Protein AF-A0A5C6M3T5-F1 (afdb_monomer_lite)

Sequence (72 aa):
MTDPLTWQFWQQWTTAPHPSDVLLSLQHSGQLALLPELAALQETPQDPHWHPEGNVWVHTLHVCNQAADISR

Radius of gyration: 13.08 Å; chains: 1; bounding box: 30×18×32 Å

pLDDT: mean 93.94, std 8.14, range [55.16, 98.56]

InterPro domains:
  IPR050124 tRNA CCA-adding enzyme [PTHR47545] (11-71)

Organism: NCBI:txid1653850

Secondary structure (DSSP, 8-state):
---HHHHHHHHHHHH-SSHHHHHHHHHHTTGGGGSHHHHGGGG-B--TTT-TT-BHHHHHHHHHHHHHHHT-

Foldseek 3Di:
DPDPVVVVLVVCLLPDLQSLVSVVVCVVVVVVVVVVVLVVQVVAFDDCVVCVVTTSNSVVSVVSNVVSVVVD

Structure (mmCIF, N/CA/C/O backbone):
data_AF-A0A5C6M3T5-F1
#
_entry.id   AF-A0A5C6M3T5-F1
#
loop_
_atom_site.group_PDB
_atom_site.id
_atom_site.type_symbol
_atom_site.label_atom_id
_atom_site.label_alt_id
_atom_site.label_comp_id
_atom_site.label_asym_id
_atom_site.label_entity_id
_atom_site.label_seq_id
_atom_site.pdbx_PDB_ins_code
_atom_site.Cartn_x
_atom_site.Cartn_y
_atom_site.Cartn_z
_atom_site.occupancy
_atom_site.B_iso_or_equiv
_atom_site.auth_seq_id
_atom_site.auth_comp_id
_atom_site.auth_asym_id
_atom_site.auth_atom_id
_atom_site.pdbx_PDB_model_num
ATOM 1 N N . MET A 1 1 ? 7.266 6.010 15.667 1.00 55.16 1 MET A N 1
ATOM 2 C CA . MET A 1 1 ? 7.532 4.832 14.816 1.00 55.16 1 MET A CA 1
ATOM 3 C C . MET A 1 1 ? 8.969 4.356 15.054 1.00 55.16 1 MET A C 1
ATOM 5 O O . MET A 1 1 ? 9.829 4.534 14.208 1.00 55.16 1 MET A O 1
ATOM 9 N N . THR A 1 2 ? 9.258 3.851 16.256 1.00 57.56 2 THR A N 1
ATOM 10 C CA . THR A 1 2 ? 10.616 3.454 16.705 1.00 57.56 2 THR A CA 1
ATOM 11 C C . THR A 1 2 ? 10.696 1.975 17.077 1.00 57.56 2 THR A C 1
ATOM 13 O O . THR A 1 2 ? 11.725 1.519 17.564 1.00 57.56 2 THR A O 1
ATOM 16 N N . ASP A 1 3 ? 9.605 1.236 16.883 1.00 79.69 3 ASP A N 1
ATOM 17 C CA . ASP A 1 3 ? 9.577 -0.200 17.104 1.00 79.69 3 ASP A CA 1
ATOM 18 C C . ASP A 1 3 ? 10.283 -0.922 15.932 1.00 79.69 3 ASP A C 1
ATOM 20 O O . ASP A 1 3 ? 9.943 -0.665 14.769 1.00 79.69 3 ASP A O 1
ATOM 24 N N . PRO A 1 4 ? 11.270 -1.798 16.202 1.00 74.12 4 PRO A N 1
ATOM 25 C CA . PRO A 1 4 ? 12.034 -2.496 15.169 1.00 74.12 4 PRO A CA 1
ATOM 26 C C . PRO A 1 4 ? 11.184 -3.337 14.211 1.00 74.12 4 PRO A C 1
ATOM 28 O O . PRO A 1 4 ? 11.525 -3.429 13.032 1.00 74.12 4 PRO A O 1
ATOM 31 N N . LEU A 1 5 ? 10.074 -3.918 14.683 1.00 78.75 5 LEU A N 1
ATOM 32 C CA . LEU A 1 5 ? 9.203 -4.752 13.848 1.00 78.75 5 LEU A CA 1
ATOM 33 C C . LEU A 1 5 ? 8.438 -3.895 12.837 1.00 78.75 5 LEU A C 1
ATOM 35 O O . LEU A 1 5 ? 8.349 -4.247 11.662 1.00 78.75 5 LEU A O 1
ATOM 39 N N . THR A 1 6 ? 7.972 -2.722 13.270 1.00 83.56 6 THR A N 1
ATOM 40 C CA . THR A 1 6 ? 7.336 -1.744 12.377 1.00 83.56 6 THR A CA 1
ATOM 41 C C . THR A 1 6 ? 8.299 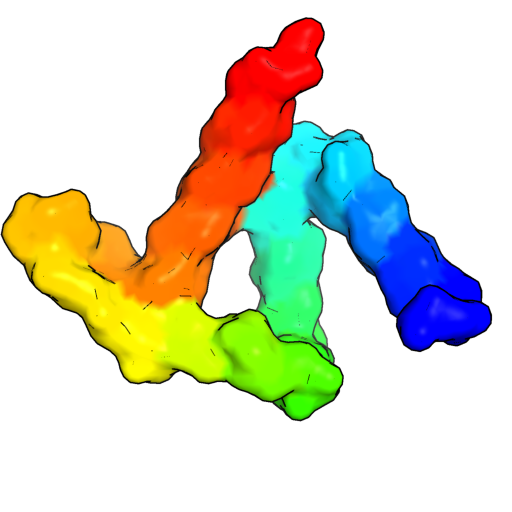-1.287 11.279 1.00 83.56 6 THR A C 1
ATOM 43 O O . THR A 1 6 ? 7.923 -1.214 10.112 1.00 83.56 6 THR A O 1
ATOM 46 N N . TRP A 1 7 ? 9.560 -0.999 11.622 1.00 88.25 7 TRP A N 1
ATOM 47 C CA . TRP A 1 7 ? 10.561 -0.601 10.627 1.00 88.25 7 TRP A CA 1
ATOM 48 C C . TRP A 1 7 ? 10.886 -1.727 9.638 1.00 88.25 7 TRP A C 1
ATOM 50 O O . TRP A 1 7 ? 10.940 -1.485 8.433 1.00 88.25 7 TRP A O 1
ATOM 60 N N . GLN A 1 8 ? 11.056 -2.960 10.126 1.00 90.88 8 GLN A N 1
ATOM 61 C CA . GLN A 1 8 ? 11.333 -4.119 9.277 1.00 90.88 8 GLN A CA 1
ATOM 62 C C . GLN A 1 8 ? 10.219 -4.356 8.249 1.00 90.88 8 GLN A C 1
ATOM 64 O O . GLN A 1 8 ? 10.523 -4.611 7.084 1.00 90.88 8 GLN A O 1
ATOM 69 N N . PHE A 1 9 ? 8.951 -4.213 8.648 1.00 90.88 9 PHE A N 1
ATOM 70 C CA . PHE A 1 9 ? 7.814 -4.304 7.729 1.00 90.88 9 PHE A CA 1
ATOM 71 C C . PHE A 1 9 ? 7.919 -3.284 6.587 1.00 90.88 9 PHE A C 1
ATOM 73 O O . PHE A 1 9 ? 7.834 -3.651 5.416 1.00 90.88 9 PHE A O 1
ATOM 80 N N . TRP A 1 10 ? 8.173 -2.010 6.901 1.00 91.81 10 TRP A N 1
ATOM 81 C CA . TRP A 1 10 ? 8.295 -0.971 5.874 1.00 91.81 10 TRP A CA 1
ATOM 82 C C . TRP A 1 10 ? 9.503 -1.184 4.960 1.00 91.81 10 TRP A C 1
ATOM 84 O O . TRP A 1 10 ? 9.426 -0.922 3.758 1.00 91.81 10 TRP A O 1
ATOM 94 N N . GLN A 1 11 ? 10.602 -1.718 5.494 1.00 94.69 11 GLN A N 1
ATOM 95 C CA . GLN A 1 11 ? 11.764 -2.079 4.690 1.00 94.69 11 GLN A CA 1
ATOM 96 C C . GLN A 1 11 ? 11.441 -3.226 3.720 1.00 94.69 11 GLN A C 1
ATOM 98 O O . GLN A 1 11 ? 11.794 -3.151 2.545 1.00 94.69 11 GLN A O 1
ATOM 103 N N . GLN A 1 12 ? 10.720 -4.253 4.181 1.00 94.19 12 GLN A N 1
ATOM 104 C CA . GLN A 1 12 ? 10.247 -5.353 3.333 1.00 94.19 12 GLN A CA 1
ATOM 105 C C . GLN A 1 12 ? 9.291 -4.854 2.248 1.00 94.19 12 GLN A C 1
ATOM 107 O O . GLN A 1 12 ? 9.450 -5.212 1.087 1.00 94.19 12 GLN A O 1
ATOM 112 N N . TRP A 1 13 ? 8.336 -3.993 2.602 1.00 95.69 13 TRP A N 1
ATOM 113 C CA . TRP A 1 13 ? 7.371 -3.441 1.653 1.00 95.69 13 TRP A CA 1
ATOM 114 C C . TRP A 1 13 ? 8.037 -2.601 0.554 1.00 95.69 13 TRP A C 1
ATOM 116 O O . TRP A 1 13 ? 7.780 -2.823 -0.625 1.00 95.69 13 TRP A O 1
ATOM 126 N N . THR A 1 14 ? 8.932 -1.679 0.923 1.00 95.38 14 THR A N 1
ATOM 127 C CA . THR A 1 14 ? 9.587 -0.755 -0.030 1.00 95.38 14 THR A CA 1
ATOM 128 C C . THR A 1 14 ? 10.625 -1.412 -0.939 1.00 95.38 14 THR A C 1
ATOM 130 O O . THR A 1 14 ? 10.985 -0.834 -1.960 1.00 95.38 14 THR A O 1
ATOM 133 N N . THR A 1 15 ? 11.113 -2.604 -0.588 1.00 95.19 15 THR A N 1
ATOM 134 C CA . THR A 1 15 ? 12.112 -3.348 -1.377 1.00 95.19 15 THR A CA 1
ATOM 135 C C . THR A 1 15 ? 11.537 -4.576 -2.087 1.00 95.19 15 THR A C 1
ATOM 137 O O . THR A 1 15 ? 12.257 -5.251 -2.824 1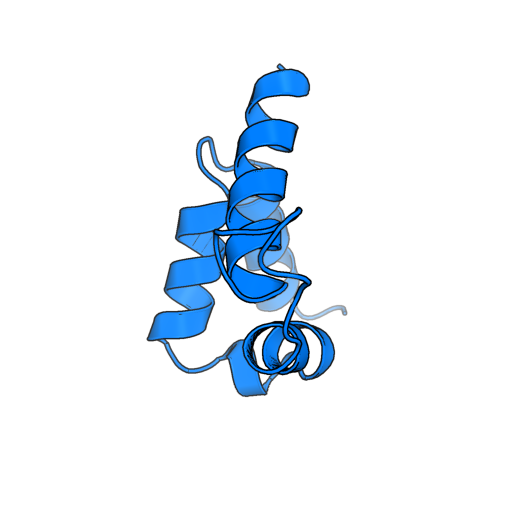.00 95.19 15 THR A O 1
ATOM 140 N N . ALA A 1 16 ? 10.249 -4.876 -1.895 1.00 96.31 16 ALA A N 1
ATOM 141 C CA . ALA A 1 16 ? 9.598 -6.011 -2.532 1.00 96.31 16 ALA A CA 1
ATOM 142 C C . ALA A 1 16 ? 9.439 -5.796 -4.052 1.00 96.31 16 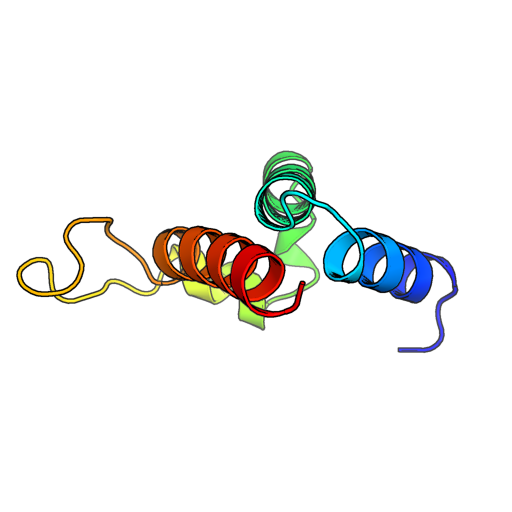ALA A C 1
ATOM 144 O O . ALA A 1 16 ? 9.079 -4.701 -4.483 1.00 96.31 16 ALA A O 1
ATOM 145 N N . PRO A 1 17 ? 9.614 -6.846 -4.880 1.00 94.56 17 PRO A N 1
ATOM 146 C CA . PRO A 1 17 ? 9.327 -6.767 -6.314 1.00 94.56 17 PRO A CA 1
ATOM 147 C C . PRO A 1 17 ? 7.831 -6.561 -6.606 1.00 94.56 17 PRO A C 1
ATOM 149 O O . PRO A 1 17 ? 7.492 -5.970 -7.628 1.00 94.56 17 PRO A O 1
ATOM 152 N N . HIS A 1 18 ? 6.959 -7.007 -5.694 1.00 97.19 18 HIS A N 1
ATOM 153 C CA . HIS A 1 18 ? 5.509 -6.812 -5.721 1.00 97.19 18 HIS A CA 1
ATOM 154 C C . HIS A 1 18 ? 5.031 -6.297 -4.349 1.00 97.19 18 HIS A C 1
ATOM 156 O O . HIS A 1 18 ? 4.588 -7.083 -3.510 1.00 97.19 18 HIS A O 1
ATOM 162 N N . PRO A 1 19 ? 5.143 -4.985 -4.060 1.00 98.00 19 PRO A N 1
ATOM 163 C CA . PRO A 1 19 ? 4.790 -4.427 -2.750 1.00 98.00 19 PRO A CA 1
ATOM 164 C C . PRO A 1 19 ? 3.340 -4.687 -2.321 1.00 98.00 19 PRO A C 1
ATOM 166 O O . PRO A 1 19 ? 3.054 -4.762 -1.125 1.00 98.00 19 PRO A O 1
ATOM 169 N N . SER A 1 20 ? 2.419 -4.852 -3.276 1.00 98.19 20 SER A N 1
ATOM 170 C CA . SER A 1 20 ? 1.029 -5.222 -2.978 1.00 98.19 20 SER A CA 1
ATOM 171 C C . SER A 1 20 ? 0.904 -6.531 -2.189 1.00 98.19 20 SER A C 1
ATOM 173 O O . SER A 1 20 ? 0.066 -6.597 -1.296 1.00 98.19 20 SER A O 1
ATOM 175 N N . ASP A 1 21 ? 1.763 -7.528 -2.421 1.00 97.94 21 ASP A N 1
ATOM 176 C CA . ASP A 1 21 ? 1.703 -8.818 -1.718 1.00 97.94 21 ASP A CA 1
ATOM 177 C C . ASP A 1 21 ? 1.967 -8.657 -0.215 1.00 97.94 21 ASP A C 1
ATOM 179 O O . ASP A 1 21 ? 1.337 -9.306 0.624 1.00 97.94 21 ASP A O 1
ATOM 183 N N . VAL A 1 22 ? 2.866 -7.737 0.147 1.00 97.00 22 VAL A N 1
ATOM 184 C CA . VAL A 1 22 ? 3.171 -7.414 1.547 1.00 97.00 22 VAL A CA 1
ATOM 185 C C . VAL A 1 22 ? 1.977 -6.716 2.212 1.00 97.00 22 VAL A C 1
ATOM 187 O O . VAL A 1 22 ? 1.622 -7.049 3.344 1.00 97.00 22 VAL A O 1
ATOM 190 N N . LEU A 1 23 ? 1.304 -5.801 1.504 1.00 97.06 23 LEU A N 1
ATOM 191 C CA . LEU A 1 23 ? 0.086 -5.139 1.996 1.00 97.06 23 LEU A CA 1
ATOM 192 C C . LEU A 1 23 ? -1.105 -6.102 2.097 1.00 97.06 23 LEU A C 1
ATOM 194 O O . LEU A 1 23 ? -1.873 -6.032 3.055 1.00 97.06 23 LEU A O 1
ATOM 198 N N . LEU A 1 24 ? -1.242 -7.039 1.159 1.00 97.75 24 LEU A N 1
ATOM 199 C CA . LEU A 1 24 ? -2.256 -8.092 1.213 1.00 97.75 24 LEU A CA 1
ATOM 200 C C . LEU A 1 24 ? -2.012 -9.045 2.387 1.00 97.75 24 LEU A C 1
ATOM 202 O O . LEU A 1 24 ? -2.961 -9.443 3.056 1.00 97.75 24 LEU A O 1
ATOM 206 N N . SER A 1 25 ? -0.756 -9.366 2.705 1.00 95.75 25 SER A N 1
ATOM 207 C CA . SER A 1 25 ? -0.417 -10.122 3.918 1.00 95.75 25 SER A CA 1
ATOM 208 C C . SER A 1 25 ? -0.854 -9.380 5.190 1.00 95.75 25 SER A C 1
ATOM 210 O O . SER A 1 25 ? -1.488 -9.964 6.077 1.00 95.75 25 SER A O 1
ATOM 212 N N . LEU A 1 26 ? -0.615 -8.064 5.250 1.00 94.12 26 LEU A N 1
ATOM 213 C CA . LEU A 1 26 ? -1.104 -7.216 6.339 1.00 94.12 26 LEU A CA 1
ATOM 214 C C . LEU A 1 26 ? -2.643 -7.245 6.431 1.00 94.12 26 LEU A C 1
ATOM 216 O O . LEU A 1 26 ? -3.183 -7.397 7.529 1.00 94.12 26 LEU A O 1
ATOM 220 N N . GLN A 1 27 ? -3.348 -7.179 5.298 1.00 96.25 27 GLN A N 1
ATOM 221 C CA . GLN A 1 27 ? -4.807 -7.305 5.250 1.00 96.25 27 GLN A CA 1
ATOM 222 C C . GLN A 1 27 ? -5.289 -8.664 5.762 1.00 96.25 27 GLN A C 1
ATOM 224 O O . GLN A 1 27 ? -6.144 -8.720 6.645 1.00 96.25 27 GLN A O 1
ATOM 229 N N . HIS A 1 28 ? -4.741 -9.760 5.239 1.00 97.50 28 HIS A N 1
ATOM 230 C CA . HIS A 1 28 ? -5.162 -11.119 5.583 1.00 97.50 28 HIS A CA 1
ATOM 231 C C . HIS A 1 28 ? -4.880 -11.478 7.045 1.00 97.50 28 HIS A C 1
ATOM 233 O O . HIS A 1 28 ? -5.612 -12.269 7.634 1.00 97.50 28 HIS A O 1
ATOM 239 N N . SER A 1 29 ? -3.853 -10.877 7.651 1.00 95.50 29 SER A N 1
ATOM 240 C CA . SER A 1 29 ? -3.562 -11.043 9.079 1.00 95.50 29 SER A CA 1
ATOM 241 C C . SER A 1 29 ? -4.509 -10.264 10.005 1.00 95.50 29 SER A C 1
ATOM 243 O O . SER A 1 29 ? -4.447 -10.438 11.221 1.00 95.50 29 SER A O 1
ATOM 245 N N . GLY A 1 30 ? -5.364 -9.388 9.461 1.00 94.69 30 GLY A N 1
ATOM 246 C CA . GLY A 1 30 ? -6.239 -8.496 10.231 1.00 94.69 30 GLY A CA 1
ATOM 247 C C . GLY A 1 30 ? -5.513 -7.315 10.887 1.00 94.69 30 GLY A C 1
ATOM 248 O O . GLY A 1 30 ? -6.140 -6.500 11.562 1.00 94.69 30 GLY A O 1
ATOM 249 N N . GLN A 1 31 ? -4.201 -7.179 10.676 1.00 92.75 31 GLN A N 1
ATOM 250 C CA . GLN A 1 31 ? -3.388 -6.128 11.292 1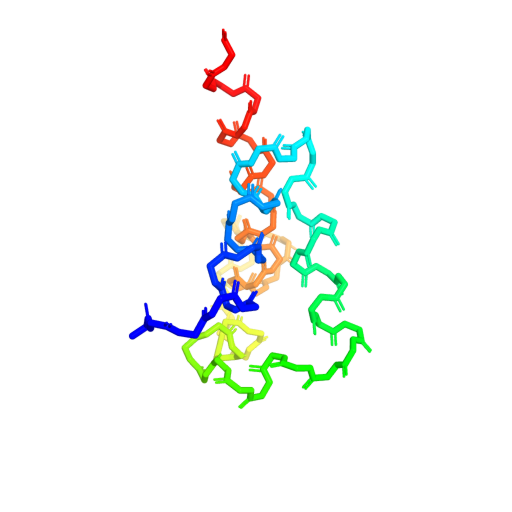.00 92.75 31 GLN A CA 1
ATOM 251 C C . GLN A 1 31 ? -3.592 -4.747 10.659 1.00 92.75 31 GLN A C 1
ATOM 253 O O . GLN A 1 31 ? -3.157 -3.755 11.239 1.00 92.75 31 GLN A O 1
ATOM 258 N N . LEU A 1 32 ? -4.313 -4.650 9.535 1.00 92.44 32 LEU A N 1
ATOM 259 C CA . LEU A 1 32 ? -4.778 -3.368 8.990 1.00 92.44 32 LEU A CA 1
ATOM 260 C C . LEU A 1 32 ? -5.510 -2.516 10.037 1.00 92.44 32 LEU A C 1
ATOM 262 O O . LEU A 1 32 ? -5.365 -1.300 10.032 1.00 92.44 32 LEU A O 1
ATOM 266 N N . ALA A 1 33 ? -6.216 -3.138 10.989 1.00 91.12 33 ALA A N 1
ATOM 267 C CA . ALA A 1 33 ? -6.892 -2.435 12.082 1.00 91.12 33 ALA A CA 1
ATOM 268 C C . ALA A 1 33 ? -5.941 -1.628 12.994 1.00 91.12 33 ALA A C 1
ATOM 270 O O . ALA A 1 33 ? -6.390 -0.733 13.707 1.00 91.12 33 ALA A O 1
ATOM 271 N N . LEU A 1 34 ? -4.636 -1.928 12.977 1.00 91.94 34 LEU A N 1
ATOM 272 C CA . LEU A 1 34 ? -3.604 -1.183 13.705 1.00 91.94 34 LEU A CA 1
ATOM 273 C C . LEU A 1 34 ? -3.133 0.075 12.953 1.00 91.94 34 LEU A C 1
ATOM 275 O O . LEU A 1 34 ? -2.448 0.909 13.541 1.00 91.94 34 LEU A O 1
ATOM 279 N N . LEU A 1 35 ? -3.484 0.207 11.669 1.00 92.81 35 LEU A N 1
ATOM 280 C CA . LEU A 1 35 ? -3.131 1.318 10.783 1.00 92.81 35 LEU A CA 1
ATOM 281 C C . LEU A 1 35 ? -4.428 1.942 10.237 1.00 92.81 35 LEU A C 1
ATOM 283 O O . LEU A 1 35 ? -4.817 1.658 9.100 1.00 92.81 35 LEU A O 1
ATOM 287 N N . PRO A 1 36 ? -5.136 2.752 11.048 1.00 94.50 36 PRO A N 1
ATOM 288 C CA . PRO A 1 36 ? -6.502 3.180 10.748 1.00 94.50 36 PRO A CA 1
ATOM 289 C C . PRO A 1 36 ? -6.620 3.953 9.430 1.00 94.50 36 PRO A C 1
ATOM 291 O O . PRO A 1 36 ? -7.623 3.819 8.732 1.00 94.50 36 PRO A O 1
ATOM 294 N N . GLU A 1 37 ? -5.591 4.704 9.041 1.00 96.12 37 GLU A N 1
ATOM 295 C CA . GLU A 1 37 ? -5.551 5.420 7.766 1.00 96.12 37 GLU A CA 1
ATOM 296 C C . GLU A 1 37 ? -5.513 4.467 6.564 1.00 96.12 37 GLU A C 1
ATOM 298 O O . GLU A 1 37 ? -6.148 4.745 5.551 1.00 96.12 37 GLU A O 1
ATOM 303 N N . LEU A 1 38 ? -4.817 3.327 6.673 1.00 95.44 38 LEU A N 1
ATOM 304 C CA . LEU A 1 38 ? -4.813 2.305 5.622 1.00 95.44 38 LEU A CA 1
ATOM 305 C C . LEU A 1 38 ? -6.113 1.501 5.607 1.00 95.44 38 LEU A C 1
ATOM 307 O O . LEU A 1 38 ? -6.637 1.215 4.533 1.00 95.44 38 LEU A O 1
ATOM 311 N N . ALA A 1 39 ? -6.660 1.169 6.779 1.00 97.00 39 ALA A N 1
ATOM 312 C CA . ALA A 1 39 ? -7.939 0.469 6.877 1.00 97.00 39 ALA A CA 1
ATOM 313 C C . ALA A 1 39 ? -9.078 1.275 6.229 1.00 97.00 39 ALA A C 1
ATOM 315 O O . ALA A 1 39 ? -9.905 0.716 5.510 1.00 97.00 39 ALA A O 1
ATOM 316 N N . ALA A 1 40 ? -9.083 2.602 6.402 1.00 98.06 40 ALA A N 1
ATOM 317 C CA . ALA A 1 40 ? -10.082 3.484 5.800 1.00 98.06 40 ALA A CA 1
ATOM 318 C C . ALA A 1 40 ? -10.110 3.425 4.259 1.00 98.06 40 ALA A C 1
ATOM 320 O O . ALA A 1 40 ? -11.153 3.682 3.653 1.00 98.06 40 ALA A O 1
ATOM 321 N N . LEU A 1 41 ? -9.005 3.044 3.605 1.00 98.31 41 LEU A N 1
ATOM 322 C CA . LEU A 1 41 ? -8.946 2.935 2.143 1.00 98.31 41 LEU A CA 1
ATOM 323 C C . LEU A 1 41 ? -9.862 1.827 1.601 1.00 98.31 41 LEU A C 1
ATOM 325 O O . LEU A 1 41 ? -10.337 1.935 0.470 1.00 98.31 41 LEU A O 1
ATOM 329 N N . GLN A 1 42 ? -10.134 0.781 2.393 1.00 97.88 42 GLN A N 1
ATOM 330 C CA . GLN A 1 42 ? -11.025 -0.321 1.999 1.00 97.88 42 GLN A CA 1
ATOM 331 C C . GLN A 1 42 ? -12.482 0.144 1.868 1.00 97.88 42 GLN A C 1
ATOM 333 O O . GLN A 1 42 ? -13.213 -0.331 1.000 1.00 97.88 42 GLN A O 1
ATOM 338 N N . GLU A 1 43 ? -12.866 1.136 2.670 1.00 97.56 43 GLU A N 1
ATOM 339 C CA . GLU A 1 43 ? -14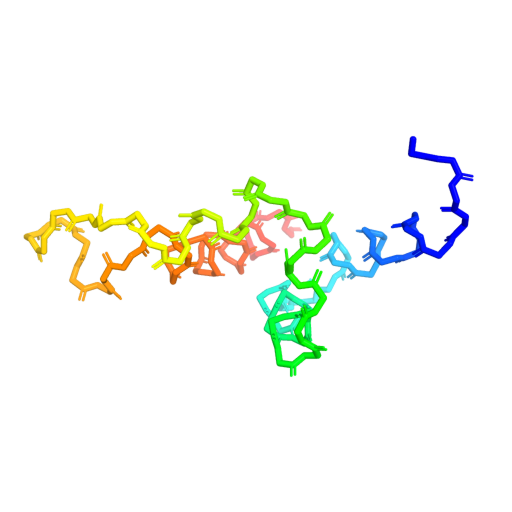.222 1.689 2.720 1.00 97.56 43 GLU A CA 1
ATOM 340 C C . GLU A 1 43 ? -14.373 2.968 1.890 1.00 97.56 43 GLU A C 1
ATOM 342 O O . GLU A 1 43 ? -15.446 3.567 1.859 1.00 97.56 43 GLU A O 1
ATOM 347 N N . THR A 1 44 ? -13.307 3.414 1.221 1.00 98.31 44 THR A N 1
ATOM 348 C CA . THR A 1 44 ? -13.333 4.634 0.411 1.00 98.31 44 THR A CA 1
ATOM 349 C C . THR A 1 44 ? -13.637 4.272 -1.047 1.00 98.31 44 THR A C 1
ATOM 351 O O . THR A 1 44 ? -12.735 3.799 -1.748 1.00 98.31 44 THR A O 1
ATOM 354 N N . PRO A 1 45 ? -14.882 4.457 -1.534 1.00 98.00 45 PRO A N 1
ATOM 355 C CA . PRO A 1 45 ? -15.228 4.155 -2.919 1.00 98.00 45 PRO A CA 1
ATOM 356 C C . PRO A 1 45 ? -14.549 5.134 -3.880 1.00 98.00 45 PRO A C 1
ATOM 358 O O . PRO A 1 45 ? -14.272 6.282 -3.523 1.00 98.00 45 PRO A O 1
ATOM 361 N N . GLN A 1 46 ? -14.341 4.701 -5.121 1.00 9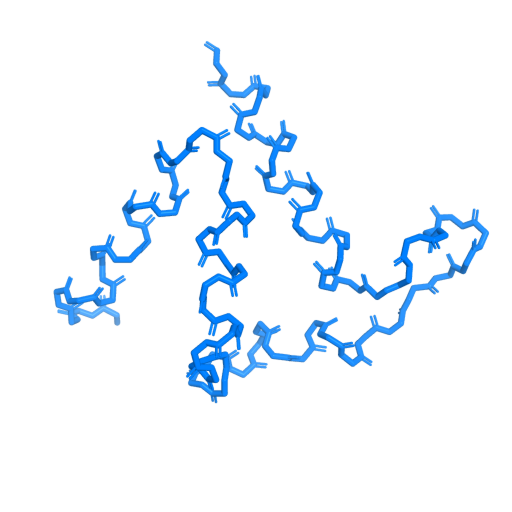8.25 46 GLN A N 1
ATOM 362 C CA . GLN A 1 46 ? -13.959 5.578 -6.223 1.00 98.25 46 GLN A CA 1
ATOM 363 C C . GLN A 1 46 ? -15.027 5.588 -7.321 1.00 98.25 46 GLN A C 1
ATOM 365 O O . GLN A 1 46 ? -15.943 4.764 -7.337 1.00 98.25 46 GLN A O 1
ATOM 370 N N . ASP A 1 47 ? -14.941 6.575 -8.214 1.00 98.00 47 ASP A N 1
ATOM 371 C CA . ASP A 1 47 ? -15.854 6.688 -9.350 1.00 98.00 47 ASP A CA 1
ATOM 372 C C . ASP A 1 47 ? -15.640 5.500 -10.308 1.00 98.00 47 ASP A C 1
ATOM 374 O O . ASP A 1 47 ? -14.542 5.365 -10.845 1.00 98.00 47 ASP A O 1
ATOM 378 N N . PRO A 1 48 ? -16.657 4.662 -10.574 1.00 97.75 48 PRO A N 1
ATOM 379 C CA . PRO A 1 48 ? -16.500 3.451 -11.378 1.00 97.75 48 PRO A CA 1
ATOM 380 C C . PRO A 1 48 ? -16.196 3.718 -12.860 1.00 97.75 48 PRO A C 1
ATOM 382 O O . PRO A 1 48 ? -15.769 2.801 -13.560 1.00 97.75 48 PRO A O 1
ATOM 385 N N . HIS A 1 49 ? -16.418 4.938 -13.367 1.00 98.19 49 HIS A N 1
ATOM 386 C CA . HIS A 1 49 ? -16.020 5.305 -14.726 1.00 98.19 49 HIS A CA 1
ATOM 387 C C . HIS A 1 49 ? -14.496 5.433 -14.851 1.00 98.19 49 HIS A C 1
ATOM 389 O O . HIS A 1 49 ? -13.925 5.002 -15.851 1.00 98.19 49 HIS A O 1
ATOM 395 N N . TRP A 1 50 ? -13.849 6.008 -13.834 1.00 97.31 50 TRP A N 1
ATOM 396 C CA . TRP A 1 50 ? -12.403 6.254 -13.813 1.00 97.31 50 TRP A CA 1
ATOM 397 C C . TRP A 1 50 ? -11.620 5.145 -13.103 1.00 97.31 50 TRP A C 1
ATOM 399 O O . TRP A 1 50 ? -10.482 4.870 -13.471 1.00 97.31 50 TRP A O 1
ATOM 409 N N . HIS A 1 51 ? -12.249 4.512 -12.115 1.00 98.00 51 HIS A N 1
ATOM 410 C CA . HIS A 1 51 ? -11.690 3.497 -11.229 1.00 98.00 51 HIS A CA 1
ATOM 411 C C . HIS A 1 51 ? -12.593 2.254 -11.197 1.00 98.00 51 HIS A C 1
ATOM 413 O O . HIS A 1 51 ? -13.241 1.967 -10.182 1.00 98.00 51 HIS A O 1
ATOM 419 N N . PRO A 1 52 ? -12.687 1.503 -12.311 1.00 97.50 52 PRO A N 1
ATOM 420 C CA . PRO A 1 52 ? -13.494 0.284 -12.371 1.00 97.50 52 PRO A CA 1
ATOM 421 C C . PRO A 1 52 ? -13.026 -0.804 -11.386 1.00 97.50 52 PRO A C 1
ATOM 423 O O . PRO A 1 52 ? -13.771 -1.740 -11.109 1.00 97.50 52 PRO A O 1
ATOM 426 N N . GLU A 1 53 ? -11.811 -0.689 -10.845 1.00 97.62 53 GLU A N 1
ATOM 427 C CA . GLU A 1 53 ? -11.235 -1.566 -9.824 1.00 97.62 53 GLU A CA 1
ATOM 428 C C . GLU A 1 53 ? -11.901 -1.461 -8.440 1.00 97.62 53 GLU A C 1
ATOM 430 O O . GLU A 1 53 ? -11.713 -2.348 -7.605 1.00 97.62 53 GLU A O 1
ATOM 435 N N . GLY A 1 54 ? -12.700 -0.418 -8.193 1.00 97.38 54 GLY A N 1
ATOM 436 C CA . GLY A 1 54 ? -13.520 -0.294 -6.990 1.00 97.38 54 GLY A CA 1
ATOM 437 C C . GLY A 1 54 ? -13.024 0.761 -6.004 1.00 97.38 54 GLY A C 1
ATOM 438 O O . GLY A 1 54 ? -13.271 1.949 -6.190 1.00 97.38 54 GLY A O 1
ATOM 439 N N . ASN A 1 55 ? -12.442 0.332 -4.884 1.00 98.31 55 ASN A N 1
ATOM 440 C CA . ASN A 1 55 ? -12.083 1.226 -3.778 1.00 98.31 55 ASN A CA 1
ATOM 441 C C . ASN A 1 55 ? -10.620 1.689 -3.841 1.00 98.31 55 ASN A C 1
ATOM 443 O O . ASN A 1 55 ? -9.780 1.126 -4.548 1.00 98.31 55 ASN A O 1
ATOM 447 N N . VAL A 1 56 ? -10.308 2.708 -3.037 1.00 98.56 56 VAL A N 1
ATOM 448 C CA . VAL A 1 56 ? -8.958 3.280 -2.955 1.00 98.56 56 VAL A CA 1
ATOM 449 C C . VAL A 1 56 ? -7.926 2.236 -2.518 1.00 98.56 56 VAL A C 1
ATOM 451 O O . VAL A 1 56 ? -6.772 2.317 -2.936 1.00 98.56 56 VAL A O 1
ATOM 454 N N . TRP A 1 57 ? -8.309 1.229 -1.726 1.00 98.44 57 TRP A N 1
ATOM 455 C CA . TRP A 1 57 ? -7.409 0.137 -1.352 1.00 98.44 57 TRP A CA 1
ATOM 456 C C . TRP A 1 57 ? -6.920 -0.658 -2.567 1.00 98.44 57 TRP A C 1
ATOM 458 O O . TRP A 1 57 ? -5.711 -0.772 -2.764 1.00 98.44 57 TRP A O 1
ATOM 468 N N . VAL A 1 58 ? -7.830 -1.145 -3.419 1.00 98.38 58 VAL A N 1
ATOM 469 C CA . VAL A 1 58 ? -7.462 -1.895 -4.634 1.00 98.38 58 VAL A CA 1
ATOM 470 C C . VAL A 1 58 ? -6.604 -1.029 -5.558 1.00 98.38 58 VAL A C 1
ATOM 472 O O . VAL A 1 58 ? -5.570 -1.486 -6.047 1.00 98.38 58 VAL A O 1
ATOM 475 N N . HIS A 1 59 ? -6.965 0.246 -5.723 1.00 98.56 59 HIS A N 1
ATOM 476 C CA . HIS A 1 59 ? -6.162 1.187 -6.502 1.00 98.56 59 HIS A CA 1
ATOM 477 C C . HIS A 1 59 ? -4.749 1.369 -5.924 1.00 98.56 59 HIS A C 1
ATOM 479 O O . HIS A 1 59 ? -3.762 1.334 -6.657 1.00 98.56 59 HIS A O 1
ATOM 485 N N . THR A 1 60 ? -4.625 1.493 -4.600 1.00 98.25 60 THR A N 1
ATOM 486 C CA . THR A 1 60 ? -3.330 1.633 -3.916 1.00 98.25 60 THR A CA 1
ATOM 487 C C . THR A 1 60 ? -2.437 0.420 -4.169 1.00 98.25 60 THR A C 1
ATOM 489 O O . THR A 1 60 ? -1.263 0.594 -4.486 1.00 98.25 60 THR A O 1
ATOM 492 N N . LEU A 1 61 ? -2.979 -0.803 -4.114 1.00 98.50 61 LEU A N 1
ATOM 493 C CA . LEU A 1 61 ? -2.217 -2.018 -4.429 1.00 98.50 61 LEU A CA 1
ATOM 494 C C . LEU A 1 61 ? -1.633 -1.973 -5.852 1.00 98.50 61 LEU A C 1
ATOM 496 O O . LEU A 1 61 ? -0.453 -2.280 -6.040 1.00 98.50 61 LEU A O 1
ATOM 500 N N . HIS A 1 62 ? -2.427 -1.543 -6.839 1.00 98.19 62 HIS A N 1
ATOM 501 C CA . HIS A 1 62 ? -1.956 -1.368 -8.216 1.00 98.19 62 HIS A CA 1
ATOM 502 C C . HIS A 1 62 ? -0.854 -0.307 -8.312 1.00 98.19 62 HIS A C 1
ATOM 504 O O . HIS A 1 62 ? 0.197 -0.562 -8.904 1.00 98.19 62 HIS A O 1
ATOM 510 N N . VAL A 1 63 ? -1.059 0.860 -7.693 1.00 98.00 63 VAL A N 1
ATOM 511 C CA . VAL A 1 63 ? -0.091 1.967 -7.707 1.00 98.00 63 VAL A CA 1
ATOM 512 C C . VAL A 1 63 ? 1.230 1.561 -7.059 1.00 98.00 63 VAL A C 1
ATOM 514 O O . VAL A 1 63 ? 2.286 1.884 -7.595 1.00 98.00 63 VAL A O 1
ATOM 517 N N . CYS A 1 64 ? 1.210 0.820 -5.950 1.00 98.19 64 CYS A N 1
ATOM 518 C CA . CYS A 1 64 ? 2.432 0.373 -5.284 1.00 98.19 64 CYS A CA 1
ATOM 519 C C . CYS A 1 64 ? 3.260 -0.580 -6.154 1.00 98.19 64 CYS A C 1
ATOM 521 O O . CYS A 1 64 ? 4.479 -0.429 -6.225 1.00 98.19 64 CYS A O 1
ATOM 523 N N . ASN A 1 65 ? 2.617 -1.524 -6.849 1.00 98.31 65 ASN A N 1
ATOM 524 C CA . ASN A 1 65 ? 3.315 -2.369 -7.820 1.00 98.31 65 ASN A CA 1
ATOM 525 C C . ASN A 1 65 ? 3.885 -1.534 -8.971 1.00 98.31 65 ASN A C 1
ATOM 527 O O . ASN A 1 65 ? 5.062 -1.661 -9.301 1.00 98.31 65 ASN A O 1
ATOM 531 N N . GLN A 1 66 ? 3.083 -0.626 -9.532 1.00 98.12 66 GLN A N 1
ATOM 532 C CA . GLN A 1 66 ? 3.515 0.215 -10.644 1.00 98.12 66 GLN A CA 1
ATOM 533 C C . GLN A 1 66 ? 4.679 1.142 -10.263 1.00 98.12 66 GLN A C 1
ATOM 535 O O . GLN A 1 66 ? 5.581 1.359 -11.073 1.00 98.12 66 GLN A O 1
ATOM 540 N N . ALA A 1 67 ? 4.685 1.671 -9.037 1.00 97.44 67 ALA A N 1
ATOM 541 C CA . ALA A 1 67 ? 5.774 2.485 -8.510 1.00 97.44 67 ALA A CA 1
ATOM 542 C C . ALA A 1 67 ? 7.080 1.684 -8.428 1.00 97.44 67 ALA A C 1
ATOM 544 O O . ALA A 1 67 ? 8.111 2.171 -8.886 1.00 97.44 67 ALA A O 1
ATOM 545 N N . ALA A 1 68 ? 7.021 0.447 -7.920 1.00 96.88 68 ALA A N 1
ATOM 546 C CA . ALA A 1 68 ? 8.177 -0.446 -7.867 1.00 96.88 68 ALA A CA 1
ATOM 547 C C . ALA A 1 68 ? 8.691 -0.843 -9.258 1.00 96.88 68 ALA A C 1
ATOM 549 O O . ALA A 1 68 ? 9.890 -1.052 -9.422 1.00 96.88 68 ALA A O 1
ATOM 550 N N . ASP A 1 69 ? 7.814 -0.945 -10.259 1.00 96.94 69 ASP A N 1
ATOM 551 C CA . ASP A 1 69 ? 8.219 -1.226 -11.638 1.00 96.94 69 ASP A CA 1
ATOM 552 C C . ASP A 1 69 ? 8.897 -0.022 -12.314 1.00 96.94 69 ASP A C 1
ATOM 554 O O . ASP A 1 69 ? 9.852 -0.213 -13.064 1.00 96.94 69 ASP A O 1
ATOM 558 N N . ILE A 1 70 ? 8.441 1.209 -12.042 1.00 96.94 70 ILE A N 1
ATOM 559 C CA . ILE A 1 70 ? 9.003 2.442 -12.634 1.00 96.94 70 ILE A CA 1
ATOM 560 C C . ILE A 1 70 ? 10.308 2.867 -11.952 1.00 96.94 70 ILE A C 1
ATOM 562 O O . ILE A 1 70 ? 11.146 3.501 -12.586 1.00 96.94 70 ILE A O 1
ATOM 566 N N . SER A 1 71 ? 10.495 2.548 -10.670 1.00 93.12 71 SER A N 1
ATOM 567 C CA . SER A 1 71 ? 11.686 2.945 -9.909 1.00 93.12 71 SER A CA 1
ATOM 568 C C . SER A 1 71 ? 12.920 2.060 -10.144 1.00 93.12 71 SER A C 1
ATOM 570 O O . SER A 1 71 ? 13.887 2.181 -9.391 1.00 93.12 71 SER A O 1
ATOM 572 N N . ARG A 1 72 ? 12.870 1.135 -11.109 1.00 77.00 72 ARG A N 1
ATOM 573 C CA . ARG A 1 72 ? 13.993 0.266 -11.500 1.00 77.00 72 ARG A CA 1
ATOM 574 C C . ARG A 1 72 ? 14.916 0.971 -12.486 1.00 77.00 72 ARG A C 1
ATOM 576 O O . ARG A 1 72 ? 16.140 0.749 -12.365 1.00 77.00 72 ARG A O 1
#